Protein AF-A0A6L8UCY2-F1 (afdb_monomer_lite)

pLDDT: mean 78.36, std 11.85, range [37.88, 91.12]

Secondary structure (DSSP, 8-state):
--------TT--GGG-GGG---TTPPPP-TTSS-HHHHHTT-SEEEEEE--HHHHHHS-HHHHHHTT--SEEEEEEHHHHHHTTT-----

Structure (mmCIF, N/CA/C/O backbone):
data_AF-A0A6L8UCY2-F1
#
_entry.id   AF-A0A6L8UCY2-F1
#
loop_
_atom_site.group_PDB
_atom_site.id
_atom_site.type_symbol
_atom_site.label_atom_id
_atom_site.label_alt_id
_atom_site.label_comp_id
_atom_site.label_asym_id
_atom_site.label_entity_id
_atom_site.label_seq_id
_atom_site.pdbx_PDB_ins_code
_atom_site.Cartn_x
_atom_site.Cartn_y
_atom_site.Cartn_z
_atom_site.occupancy
_atom_site.B_iso_or_equiv
_atom_site.auth_seq_id
_atom_site.auth_comp_id
_atom_site.auth_asym_id
_atom_site.auth_atom_id
_atom_site.pdbx_PDB_model_num
ATOM 1 N N . MET A 1 1 ? -2.271 -24.359 -1.524 1.00 38.97 1 MET A N 1
ATOM 2 C CA . MET A 1 1 ? -1.998 -23.889 -0.151 1.00 38.97 1 MET A CA 1
ATOM 3 C C . MET A 1 1 ? -1.326 -22.534 -0.314 1.00 38.97 1 MET A C 1
ATOM 5 O O . MET A 1 1 ? -0.178 -22.504 -0.728 1.00 38.97 1 MET A O 1
ATOM 9 N N . TYR A 1 2 ? -2.085 -21.438 -0.224 1.00 37.88 2 TYR A N 1
ATOM 10 C CA . TYR A 1 2 ? -1.568 -20.100 -0.543 1.00 37.88 2 TYR A CA 1
ATOM 11 C C . TYR A 1 2 ? -0.739 -19.586 0.640 1.00 37.88 2 TYR A C 1
ATOM 13 O O . TYR A 1 2 ? -1.251 -19.619 1.761 1.00 37.88 2 TYR A O 1
ATOM 21 N N . PRO A 1 3 ? 0.529 -19.190 0.430 1.00 48.50 3 PRO A N 1
ATOM 22 C CA . PRO A 1 3 ? 1.389 -18.740 1.511 1.00 48.50 3 PRO A CA 1
ATOM 23 C C . PRO A 1 3 ? 0.884 -17.390 2.024 1.00 48.50 3 PRO A C 1
ATOM 25 O O . PRO A 1 3 ? 0.404 -16.567 1.249 1.00 48.50 3 PRO A O 1
ATOM 28 N N . ASP A 1 4 ? 0.964 -17.220 3.340 1.00 50.69 4 ASP A N 1
ATOM 29 C CA . ASP A 1 4 ? 0.626 -16.036 4.128 1.00 50.69 4 ASP A CA 1
ATOM 30 C C . ASP A 1 4 ? 0.525 -14.708 3.353 1.00 50.69 4 ASP A C 1
ATOM 32 O O . ASP A 1 4 ? 1.495 -13.982 3.157 1.00 50.69 4 ASP A O 1
ATOM 36 N N . THR A 1 5 ? -0.708 -14.351 2.991 1.00 54.97 5 THR A N 1
ATOM 37 C CA . THR A 1 5 ? -1.129 -13.001 2.584 1.00 54.97 5 THR A CA 1
ATOM 38 C C . THR A 1 5 ? -1.592 -12.171 3.787 1.00 54.97 5 THR A C 1
ATOM 40 O O . THR A 1 5 ? -2.499 -11.340 3.673 1.00 54.97 5 THR A O 1
ATOM 43 N N . THR A 1 6 ? -1.052 -12.449 4.975 1.00 67.44 6 THR A N 1
ATOM 44 C CA . THR A 1 6 ? -1.471 -11.825 6.228 1.00 67.44 6 THR A CA 1
ATOM 45 C C . THR A 1 6 ? -0.649 -10.567 6.484 1.00 67.44 6 THR A C 1
ATOM 47 O O . THR A 1 6 ? 0.578 -10.589 6.558 1.00 67.44 6 THR A O 1
ATOM 50 N N . LEU A 1 7 ? -1.349 -9.443 6.646 1.00 73.38 7 LEU A N 1
ATOM 51 C CA . LEU A 1 7 ? -0.790 -8.237 7.254 1.00 73.38 7 LEU A CA 1
ATOM 52 C C . LEU A 1 7 ? -0.026 -8.644 8.522 1.00 73.38 7 LEU A C 1
ATOM 54 O O . LEU A 1 7 ? -0.555 -9.425 9.322 1.00 73.38 7 LEU A O 1
ATOM 58 N N . ARG A 1 8 ? 1.213 -8.179 8.709 1.00 75.69 8 ARG A N 1
ATOM 59 C CA . ARG A 1 8 ? 2.031 -8.592 9.862 1.00 75.69 8 ARG A CA 1
ATOM 60 C C . ARG A 1 8 ? 1.573 -7.863 11.120 1.00 75.69 8 ARG A C 1
ATOM 62 O O . ARG A 1 8 ? 1.000 -6.776 11.057 1.00 75.69 8 ARG A O 1
ATOM 69 N N . ILE A 1 9 ? 1.823 -8.462 12.284 1.00 74.06 9 I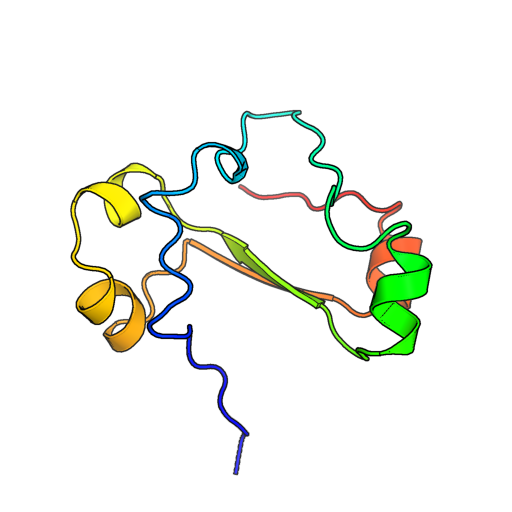LE A N 1
ATOM 70 C CA . ILE A 1 9 ? 1.454 -7.839 13.564 1.00 74.06 9 ILE A CA 1
ATOM 71 C C . ILE A 1 9 ? 2.216 -6.531 13.797 1.00 74.06 9 ILE A C 1
ATOM 73 O O . ILE A 1 9 ? 1.643 -5.584 14.326 1.00 74.06 9 ILE A O 1
ATOM 77 N N . ASP A 1 10 ? 3.453 -6.468 13.305 1.00 75.62 10 ASP A N 1
ATOM 78 C CA . ASP A 1 10 ? 4.372 -5.346 13.497 1.00 75.62 10 ASP A CA 1
ATOM 79 C C . ASP A 1 10 ? 4.189 -4.215 12.467 1.00 75.62 10 ASP A C 1
ATOM 81 O O . ASP A 1 10 ? 4.713 -3.121 12.657 1.00 75.62 10 ASP A O 1
ATOM 85 N N . ASP A 1 11 ? 3.410 -4.441 11.403 1.00 75.62 11 ASP A N 1
ATOM 86 C CA . ASP A 1 11 ? 3.241 -3.497 10.286 1.00 75.62 11 ASP A CA 1
ATOM 87 C C . ASP A 1 11 ? 2.090 -2.503 10.508 1.00 75.62 11 ASP A C 1
ATOM 89 O O . ASP A 1 11 ? 1.444 -2.082 9.553 1.00 75.62 11 ASP A O 1
ATOM 93 N N . ASN A 1 12 ? 1.797 -2.127 11.757 1.00 78.75 12 ASN A N 1
ATOM 94 C CA . ASN A 1 12 ? 0.727 -1.170 12.039 1.00 78.75 12 ASN A CA 1
ATOM 95 C C . ASN A 1 12 ? 1.086 0.228 11.484 1.00 78.75 12 ASN A C 1
ATOM 97 O O . ASN A 1 12 ? 2.003 0.871 12.010 1.00 78.75 12 ASN A O 1
ATOM 101 N N . PRO A 1 13 ? 0.356 0.748 10.478 1.00 75.44 13 PRO A N 1
ATOM 102 C CA . PRO A 1 13 ? 0.671 2.039 9.882 1.00 75.44 13 PRO A CA 1
ATOM 103 C C . PRO A 1 13 ? 0.206 3.227 10.741 1.00 75.44 13 PRO A C 1
ATOM 105 O O . PRO A 1 13 ? 0.631 4.350 10.481 1.00 75.44 13 PRO A O 1
ATOM 108 N N . SER A 1 14 ? -0.615 3.012 11.782 1.00 72.62 14 SER A N 1
ATOM 109 C CA . SER A 1 14 ? -1.247 4.088 12.566 1.00 72.62 14 SER A CA 1
ATOM 110 C C . SER A 1 14 ? -0.260 5.021 13.277 1.00 72.62 14 SER A C 1
ATOM 112 O O . SER A 1 14 ? -0.595 6.167 13.571 1.00 72.62 14 SER A O 1
ATOM 114 N N . SER A 1 15 ? 0.955 4.546 13.559 1.00 65.75 15 SER A N 1
ATOM 115 C CA . SER A 1 15 ? 2.010 5.302 14.246 1.00 65.75 15 SER A CA 1
ATOM 116 C C . SER A 1 15 ? 3.057 5.895 13.296 1.00 65.75 15 SER A C 1
ATOM 118 O O . SER A 1 15 ? 3.943 6.631 13.733 1.00 65.75 15 SER A O 1
ATOM 120 N N . LEU A 1 16 ? 2.977 5.596 11.997 1.00 68.31 16 LEU A N 1
ATOM 121 C CA . LEU A 1 16 ? 3.980 5.972 11.008 1.00 68.31 16 LEU A CA 1
ATOM 122 C C . LEU A 1 16 ? 3.479 7.144 10.165 1.00 68.31 16 LEU A C 1
ATOM 124 O O . LEU A 1 16 ? 3.001 6.960 9.050 1.00 68.31 16 LEU A O 1
ATOM 128 N N . SER A 1 17 ? 3.667 8.367 10.663 1.00 64.62 17 SER A N 1
ATOM 129 C CA . SER A 1 17 ? 3.288 9.600 9.951 1.00 64.62 17 SER A CA 1
ATOM 130 C C . SER A 1 17 ? 3.875 9.706 8.537 1.00 64.62 17 SER A C 1
ATOM 132 O O . SER A 1 17 ? 3.248 10.271 7.654 1.00 64.62 17 SER A O 1
ATOM 134 N N . ARG A 1 18 ? 5.039 9.092 8.292 1.00 67.31 18 ARG A N 1
ATOM 135 C CA . ARG A 1 18 ? 5.681 8.990 6.966 1.00 67.31 18 ARG A CA 1
ATOM 136 C C . ARG A 1 18 ? 4.920 8.144 5.930 1.00 67.31 18 ARG A C 1
ATOM 138 O O . ARG A 1 18 ? 5.385 8.044 4.802 1.00 67.31 18 ARG A O 1
ATOM 145 N N . LEU A 1 19 ? 3.873 7.427 6.341 1.00 71.19 19 LEU A N 1
ATOM 146 C CA . LEU A 1 19 ? 3.035 6.592 5.470 1.00 71.19 19 LEU A CA 1
ATOM 147 C C . LEU A 1 19 ? 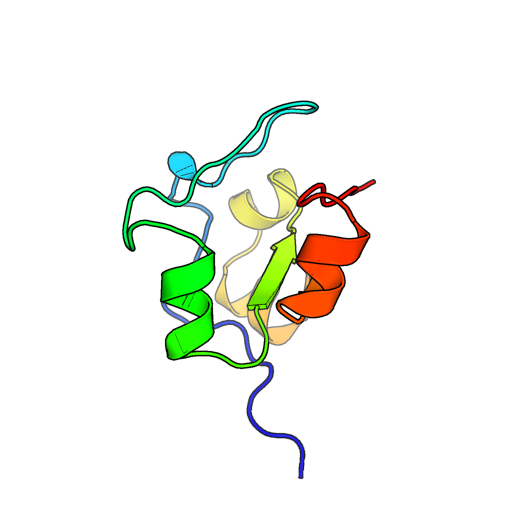1.686 7.250 5.154 1.00 71.19 19 LEU A C 1
ATOM 149 O O . LEU A 1 19 ? 0.892 6.664 4.421 1.00 71.19 19 LEU A O 1
ATOM 153 N N . LEU A 1 20 ? 1.419 8.441 5.700 1.00 74.50 20 LEU A N 1
ATOM 154 C CA . LEU A 1 20 ? 0.281 9.249 5.279 1.00 74.50 20 LEU A CA 1
ATOM 155 C C . LEU A 1 20 ? 0.534 9.730 3.853 1.00 74.50 20 LEU A C 1
ATOM 157 O O . LEU A 1 20 ? 1.593 10.276 3.558 1.00 74.50 20 LEU A O 1
ATOM 161 N N . LEU A 1 21 ? -0.440 9.487 2.985 1.00 74.88 21 LEU A N 1
ATOM 162 C CA . LEU A 1 21 ? -0.420 9.904 1.593 1.00 74.88 21 LEU A CA 1
ATOM 163 C C . LEU A 1 21 ? -1.425 11.032 1.418 1.00 74.88 21 LEU A C 1
ATOM 165 O O . LEU A 1 21 ? -2.613 10.845 1.676 1.00 74.88 21 LEU A O 1
ATOM 169 N N . SER A 1 22 ? -0.959 12.180 0.945 1.00 76.56 22 SER A N 1
ATOM 170 C CA . SER A 1 22 ? -1.842 13.240 0.465 1.00 76.56 22 SER A CA 1
ATOM 171 C C . SER A 1 22 ? -2.146 13.035 -1.027 1.00 76.56 22 SER A C 1
ATOM 173 O O . SER A 1 22 ? -1.322 12.476 -1.761 1.00 76.56 22 SER A O 1
ATOM 175 N N . PRO A 1 23 ? -3.303 13.492 -1.536 1.00 73.12 23 PRO A N 1
ATOM 176 C CA . PRO A 1 23 ? -3.587 13.442 -2.967 1.00 73.12 23 PRO A CA 1
ATOM 177 C C . PRO A 1 23 ? -2.503 14.164 -3.781 1.00 73.12 23 PRO A C 1
ATOM 179 O O . PRO A 1 23 ? -2.193 15.326 -3.523 1.00 73.12 23 PRO A O 1
ATOM 182 N N . GLY A 1 24 ? -1.923 13.474 -4.768 1.00 72.62 24 GLY A N 1
ATOM 183 C CA . GLY A 1 24 ? -0.842 14.006 -5.611 1.00 72.62 24 GLY A CA 1
ATOM 184 C C . GLY A 1 24 ? 0.558 13.955 -4.988 1.00 72.62 24 GLY A C 1
ATOM 185 O O . GLY A 1 24 ? 1.519 14.390 -5.621 1.00 72.62 24 GLY A O 1
ATOM 186 N N . GLU A 1 25 ? 0.700 13.415 -3.777 1.00 74.75 25 GLU A N 1
ATOM 187 C CA . GLU A 1 25 ? 1.997 13.253 -3.128 1.00 74.75 25 GLU A CA 1
ATOM 188 C C . GLU A 1 25 ? 2.796 12.099 -3.748 1.00 74.75 25 GLU A C 1
ATOM 190 O O . GLU A 1 25 ? 2.264 11.035 -4.065 1.00 74.75 25 GLU A O 1
ATOM 195 N N . THR A 1 26 ? 4.102 12.311 -3.920 1.00 71.88 26 THR A N 1
ATOM 196 C CA . THR A 1 26 ? 5.036 11.259 -4.332 1.00 71.88 26 THR A CA 1
ATOM 197 C C . THR A 1 26 ? 5.826 10.807 -3.118 1.00 71.88 26 THR A C 1
ATOM 199 O O . THR A 1 26 ? 6.581 11.586 -2.540 1.00 71.88 26 THR A O 1
ATOM 202 N N . VAL A 1 27 ? 5.692 9.533 -2.758 1.00 68.38 27 VAL A N 1
ATOM 203 C CA . VAL A 1 27 ? 6.477 8.933 -1.678 1.00 68.38 27 VAL A CA 1
ATOM 204 C C . VAL A 1 27 ? 7.641 8.167 -2.282 1.00 68.38 27 VAL A C 1
ATOM 206 O O . VAL A 1 27 ? 7.461 7.185 -3.001 1.00 68.38 27 VAL A O 1
ATOM 209 N N . SER A 1 28 ? 8.857 8.616 -1.984 1.00 66.19 28 SER A N 1
ATOM 210 C CA . SER A 1 28 ? 10.066 7.841 -2.244 1.00 66.19 28 SER A CA 1
ATOM 211 C C . SER A 1 28 ? 10.318 6.895 -1.073 1.00 66.19 28 SER A C 1
ATOM 213 O O . SER A 1 28 ? 10.010 7.219 0.072 1.00 66.19 28 SER A O 1
ATOM 215 N N . ASN A 1 29 ? 10.860 5.705 -1.335 1.00 60.72 29 ASN A N 1
ATOM 216 C CA . ASN A 1 29 ? 11.285 4.801 -0.270 1.00 60.72 29 ASN A CA 1
ATOM 217 C C . ASN A 1 29 ? 12.658 5.255 0.254 1.00 60.72 29 ASN A C 1
ATOM 219 O O . ASN A 1 29 ? 13.660 5.046 -0.426 1.00 60.72 29 ASN A O 1
ATOM 223 N N . PRO A 1 30 ? 12.766 5.827 1.467 1.00 54.03 30 PRO A N 1
ATOM 224 C CA . PRO A 1 30 ? 14.030 6.391 1.924 1.00 54.03 30 PRO A CA 1
ATOM 225 C C . PRO A 1 30 ? 14.972 5.332 2.518 1.00 54.03 30 PRO A C 1
ATOM 227 O O . PRO A 1 30 ? 16.075 5.668 2.939 1.00 54.03 30 PRO A O 1
ATOM 230 N N . ARG A 1 31 ? 14.548 4.059 2.626 1.00 55.09 31 ARG A N 1
ATOM 231 C CA . ARG A 1 31 ? 15.261 3.043 3.424 1.00 55.09 31 ARG A CA 1
ATOM 232 C C . ARG A 1 31 ? 16.083 2.029 2.629 1.00 55.09 31 ARG A C 1
ATOM 234 O O . ARG A 1 31 ? 16.870 1.326 3.256 1.00 55.09 31 ARG A O 1
ATOM 241 N N . ARG A 1 32 ? 15.908 1.898 1.308 1.00 56.88 32 ARG A N 1
ATOM 242 C CA . ARG A 1 32 ? 16.546 0.815 0.523 1.00 56.88 32 ARG A CA 1
ATOM 243 C C . ARG A 1 32 ? 17.186 1.244 -0.805 1.00 56.88 32 ARG A C 1
ATOM 245 O O . ARG A 1 32 ? 17.420 0.397 -1.654 1.00 56.88 32 ARG A O 1
ATOM 252 N N . GLY A 1 33 ? 17.521 2.522 -0.971 1.00 69.94 33 GLY A N 1
ATOM 253 C CA . GLY A 1 33 ? 18.106 3.003 -2.227 1.00 69.94 33 GLY A CA 1
ATOM 254 C C . GLY A 1 33 ? 17.055 3.097 -3.334 1.00 69.94 33 GLY A C 1
ATOM 255 O O . GLY A 1 33 ? 15.968 3.617 -3.090 1.00 69.94 33 GLY A O 1
ATOM 256 N N . SER A 1 34 ? 17.382 2.638 -4.543 1.00 76.06 34 SER A N 1
ATOM 257 C CA . SER A 1 34 ? 16.468 2.681 -5.687 1.00 76.06 34 SER A CA 1
ATOM 258 C C . SER A 1 34 ? 15.436 1.547 -5.634 1.00 76.06 34 SER A C 1
ATOM 260 O O . SER A 1 34 ? 15.665 0.509 -5.009 1.00 76.06 34 SER A O 1
ATOM 262 N N . TRP A 1 35 ? 14.278 1.737 -6.271 1.00 77.88 35 TRP A N 1
ATOM 263 C CA . TRP A 1 35 ? 13.251 0.693 -6.312 1.00 77.88 35 TRP A CA 1
ATOM 264 C C . TRP A 1 35 ? 13.725 -0.533 -7.095 1.00 77.88 35 TRP A C 1
ATOM 266 O O . TRP A 1 35 ? 13.399 -1.651 -6.717 1.00 77.88 35 TRP A O 1
ATOM 276 N N . GLU A 1 36 ? 14.562 -0.338 -8.110 1.00 80.50 36 GLU A N 1
ATOM 277 C CA . GLU A 1 36 ? 15.242 -1.398 -8.853 1.00 80.50 36 GLU A CA 1
ATOM 278 C C . GLU A 1 36 ? 16.009 -2.333 -7.905 1.00 80.50 36 GLU A C 1
ATOM 280 O O . GLU A 1 36 ? 15.823 -3.545 -7.957 1.00 80.50 36 GLU A O 1
ATOM 285 N N . GLY A 1 37 ? 16.784 -1.778 -6.963 1.00 81.06 37 GLY A N 1
ATOM 286 C CA . GLY A 1 37 ? 17.531 -2.568 -5.976 1.00 81.06 37 GLY A CA 1
ATOM 287 C C . GLY A 1 37 ? 16.636 -3.319 -4.982 1.00 81.06 37 GLY A C 1
ATOM 288 O O . GLY A 1 37 ? 17.017 -4.356 -4.438 1.00 81.06 37 GLY A O 1
ATOM 289 N N . VAL A 1 38 ? 15.412 -2.835 -4.747 1.00 81.94 38 VAL A N 1
ATOM 290 C CA . VAL A 1 38 ? 14.425 -3.570 -3.943 1.00 81.94 38 VAL A CA 1
ATOM 291 C C . VAL A 1 38 ? 13.996 -4.843 -4.675 1.00 81.94 38 VAL A C 1
ATOM 293 O O . VAL A 1 38 ? 13.980 -5.910 -4.059 1.00 81.94 38 VAL A O 1
ATOM 296 N N . PHE A 1 39 ? 13.721 -4.747 -5.978 1.00 84.62 39 PHE A N 1
ATOM 297 C CA . PHE A 1 39 ? 13.308 -5.876 -6.821 1.00 84.62 39 PHE A CA 1
ATOM 298 C C . PHE A 1 39 ? 14.423 -6.887 -7.122 1.00 84.62 39 PHE A C 1
ATOM 300 O O . PHE A 1 39 ? 14.136 -7.987 -7.577 1.00 84.62 39 PHE A O 1
ATOM 307 N N . GLU A 1 40 ? 15.681 -6.600 -6.782 1.00 84.25 40 GLU A N 1
ATOM 308 C CA . GLU A 1 40 ? 16.729 -7.634 -6.781 1.00 84.25 40 GLU A CA 1
ATOM 309 C C . GLU A 1 40 ? 16.460 -8.740 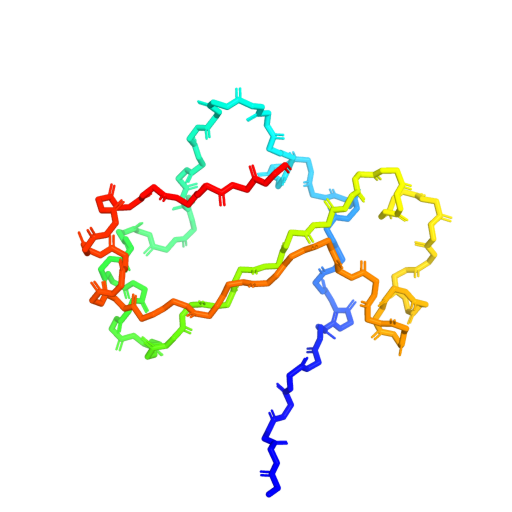-5.746 1.00 84.25 40 GLU A C 1
ATOM 311 O O . GLU A 1 40 ? 16.937 -9.864 -5.891 1.00 84.25 40 GLU A O 1
ATOM 316 N N . ASN A 1 41 ? 15.708 -8.425 -4.685 1.00 82.56 41 ASN A N 1
ATOM 317 C CA . ASN A 1 41 ? 15.460 -9.328 -3.560 1.00 82.56 41 ASN A CA 1
ATOM 318 C C . ASN A 1 41 ? 13.984 -9.732 -3.412 1.00 82.56 41 ASN A C 1
ATOM 320 O O . ASN A 1 41 ? 13.669 -10.568 -2.562 1.00 82.56 41 ASN A O 1
ATOM 324 N N . ILE A 1 42 ? 13.078 -9.130 -4.188 1.00 83.44 42 ILE A N 1
ATOM 325 C CA . ILE A 1 42 ? 11.645 -9.444 -4.181 1.00 83.44 42 ILE A CA 1
ATOM 326 C C . ILE A 1 42 ? 11.128 -9.541 -5.614 1.00 83.44 42 ILE A C 1
ATOM 328 O O . ILE A 1 42 ? 11.492 -8.737 -6.460 1.00 83.44 42 ILE A O 1
ATOM 332 N N . ASP A 1 43 ? 10.228 -10.485 -5.863 1.00 84.69 43 ASP A N 1
ATOM 333 C CA . ASP A 1 43 ? 9.581 -10.639 -7.173 1.00 84.69 43 ASP A CA 1
ATOM 334 C C . ASP A 1 43 ? 8.327 -9.754 -7.301 1.00 84.69 43 ASP A C 1
ATOM 336 O O . ASP A 1 43 ? 8.030 -9.182 -8.348 1.00 84.69 43 ASP A O 1
ATOM 340 N N . THR A 1 44 ? 7.595 -9.588 -6.196 1.00 87.06 44 THR A N 1
ATOM 341 C CA . THR A 1 44 ? 6.336 -8.837 -6.145 1.00 87.06 44 THR A CA 1
ATOM 342 C C . THR A 1 44 ? 6.338 -7.857 -4.976 1.00 87.06 44 THR A C 1
ATOM 344 O O . THR A 1 44 ? 6.586 -8.235 -3.828 1.00 87.06 44 THR A O 1
ATOM 347 N N . LEU A 1 45 ? 6.007 -6.597 -5.256 1.00 85.94 45 LEU A N 1
ATOM 348 C CA . LEU A 1 45 ? 5.740 -5.563 -4.265 1.00 85.94 45 LEU A CA 1
ATOM 349 C C . LEU A 1 45 ? 4.252 -5.563 -3.908 1.00 85.94 45 LEU A C 1
ATOM 351 O O . LEU A 1 45 ? 3.402 -5.318 -4.760 1.00 85.94 45 LEU A O 1
ATOM 355 N N . MET A 1 46 ? 3.944 -5.785 -2.632 1.00 85.94 46 MET A N 1
ATOM 356 C CA . MET A 1 46 ? 2.579 -5.709 -2.112 1.00 85.94 46 MET A CA 1
ATOM 357 C C . MET A 1 46 ? 2.355 -4.346 -1.450 1.00 85.94 46 MET A C 1
ATOM 359 O O . MET A 1 46 ? 2.996 -4.021 -0.449 1.00 85.94 46 MET A O 1
ATOM 363 N N . ILE A 1 47 ? 1.446 -3.546 -2.001 1.00 85.00 47 ILE A N 1
ATOM 364 C CA . ILE A 1 47 ? 1.044 -2.242 -1.470 1.00 85.00 47 ILE A CA 1
ATOM 365 C C . ILE A 1 47 ? -0.345 -2.387 -0.861 1.00 85.00 47 ILE A C 1
ATOM 367 O O . ILE A 1 47 ? -1.293 -2.770 -1.545 1.00 85.00 47 ILE A O 1
ATOM 371 N N . PHE A 1 48 ? -0.472 -2.035 0.414 1.00 85.75 48 PHE A N 1
ATOM 372 C CA . PHE A 1 48 ? -1.738 -2.038 1.137 1.00 85.75 48 PHE A CA 1
ATOM 373 C C . PHE A 1 48 ? -2.139 -0.599 1.443 1.00 85.75 48 PHE A C 1
ATOM 375 O O . PHE A 1 48 ? -1.416 0.121 2.130 1.00 85.75 48 PHE A O 1
ATOM 382 N N . ILE A 1 49 ? -3.288 -0.188 0.919 1.00 87.00 49 ILE A N 1
ATOM 383 C CA . ILE A 1 49 ? -3.881 1.123 1.156 1.00 87.00 49 ILE A CA 1
ATOM 384 C C . ILE A 1 49 ? -5.005 0.945 2.161 1.00 87.00 49 ILE A C 1
ATOM 386 O O . ILE A 1 49 ? -5.857 0.063 2.019 1.00 87.00 49 ILE A O 1
ATOM 390 N N . PHE A 1 50 ? -5.006 1.807 3.166 1.00 86.62 50 PHE A N 1
ATOM 391 C CA . PHE A 1 50 ? -5.995 1.815 4.225 1.00 86.62 50 PHE A CA 1
ATOM 392 C C . PHE A 1 50 ? -6.631 3.191 4.332 1.00 86.62 50 PHE A C 1
ATOM 394 O O . PHE A 1 50 ? -5.988 4.202 4.060 1.00 86.62 50 PHE A O 1
ATOM 401 N N . ASP A 1 51 ? -7.881 3.210 4.779 1.00 87.25 51 ASP A N 1
ATOM 402 C CA . ASP A 1 51 ? -8.534 4.440 5.194 1.00 87.25 51 ASP A CA 1
ATOM 403 C C . ASP A 1 51 ? -7.933 4.941 6.521 1.00 87.25 51 ASP A C 1
ATOM 405 O O . ASP A 1 51 ? -7.767 4.177 7.480 1.00 87.25 51 ASP A O 1
ATOM 409 N N . GLU A 1 52 ? -7.600 6.232 6.574 1.00 86.25 52 GLU A N 1
ATOM 410 C CA . GLU A 1 52 ? -6.944 6.845 7.732 1.00 86.25 52 GLU A CA 1
ATOM 411 C C . GLU A 1 52 ? -7.822 6.748 8.987 1.00 86.25 52 GLU A C 1
ATOM 413 O O . GLU A 1 52 ? -7.333 6.400 10.067 1.00 86.25 52 GLU A O 1
ATOM 418 N N . ALA A 1 53 ? -9.123 7.028 8.854 1.00 87.00 53 ALA A N 1
ATOM 419 C CA . ALA A 1 53 ? -10.051 6.988 9.978 1.00 87.00 53 ALA A CA 1
ATOM 420 C C . ALA A 1 53 ? -10.173 5.563 10.530 1.00 87.00 53 ALA A C 1
ATOM 422 O O . ALA A 1 53 ? -10.129 5.362 11.745 1.00 87.00 53 ALA A O 1
ATOM 423 N N . THR A 1 54 ? -10.232 4.565 9.651 1.00 87.69 54 THR A N 1
ATOM 424 C CA . THR A 1 54 ? -10.283 3.144 10.008 1.00 87.69 54 THR A CA 1
ATOM 425 C C . THR A 1 54 ? -9.033 2.720 10.775 1.00 87.69 54 THR A C 1
ATOM 427 O O . THR A 1 54 ? -9.148 2.152 11.858 1.00 87.69 54 THR A O 1
ATOM 430 N N . VAL A 1 55 ? -7.836 3.056 10.284 1.00 87.19 55 VAL A N 1
ATOM 431 C CA . VAL A 1 55 ? -6.561 2.714 10.946 1.00 87.19 55 VAL A CA 1
ATOM 432 C C . VAL A 1 55 ? -6.400 3.393 12.307 1.00 87.19 55 VAL A C 1
ATOM 434 O O . VAL A 1 55 ? -5.787 2.826 13.211 1.00 87.19 55 VAL A O 1
ATOM 437 N N . LYS A 1 56 ? -6.944 4.603 12.476 1.00 85.88 56 LYS A N 1
ATOM 438 C CA . LYS A 1 56 ? -6.882 5.336 13.750 1.00 85.88 56 LYS A CA 1
ATOM 439 C C . LYS A 1 56 ? -7.914 4.873 14.776 1.00 85.88 56 LYS A C 1
ATOM 441 O O . LYS A 1 56 ? -7.665 5.008 15.971 1.00 85.88 56 LYS A O 1
ATOM 446 N N . THR A 1 57 ? -9.069 4.377 14.336 1.00 88.75 57 THR A N 1
ATOM 447 C CA . THR A 1 57 ? -10.201 4.051 15.224 1.00 88.75 57 THR A CA 1
ATOM 448 C C . THR A 1 57 ? -10.318 2.566 15.540 1.00 88.75 57 THR A C 1
ATOM 450 O O . THR A 1 57 ? -10.778 2.207 16.624 1.00 88.75 57 THR A O 1
ATOM 453 N N . VAL A 1 58 ? -9.892 1.695 14.626 1.00 89.25 58 VAL A N 1
ATOM 454 C CA . VAL A 1 58 ? -10.019 0.245 14.765 1.00 89.25 58 VAL A CA 1
ATOM 455 C C . VAL A 1 58 ? -8.679 -0.354 15.209 1.00 89.25 58 VAL A C 1
ATOM 457 O O . VAL A 1 58 ? -7.641 -0.041 14.624 1.00 89.25 58 VAL A O 1
ATOM 460 N N . PRO A 1 59 ? -8.655 -1.252 16.213 1.00 89.25 59 PRO A N 1
ATOM 461 C CA . PRO A 1 59 ? -7.431 -1.940 16.607 1.00 89.25 59 PRO A CA 1
ATOM 462 C C . PRO A 1 59 ? -6.796 -2.703 15.438 1.00 89.25 59 PRO A C 1
ATOM 464 O O . PRO A 1 59 ? -7.489 -3.419 14.711 1.00 89.25 59 PRO A O 1
ATOM 467 N N . TRP A 1 60 ? -5.466 -2.633 15.307 1.00 86.50 60 TRP A N 1
ATOM 468 C CA . TRP A 1 60 ? -4.733 -3.281 14.210 1.00 86.50 60 TRP A CA 1
ATOM 469 C C . TRP A 1 60 ? -5.032 -4.781 14.090 1.00 86.50 60 TRP A C 1
ATOM 471 O O . TRP A 1 60 ? -5.240 -5.287 12.995 1.00 86.50 60 TRP A O 1
ATOM 481 N N . ASP A 1 61 ? -5.157 -5.494 15.212 1.00 86.12 61 ASP A N 1
ATOM 482 C CA . ASP A 1 61 ? -5.533 -6.914 15.217 1.00 86.12 61 ASP A CA 1
ATOM 483 C C . ASP A 1 61 ? -6.897 -7.172 14.548 1.00 86.12 61 ASP A C 1
ATOM 485 O O . ASP A 1 61 ? -7.051 -8.132 13.796 1.00 86.12 61 ASP A O 1
ATOM 489 N N . THR A 1 62 ? -7.866 -6.273 14.745 1.00 86.62 62 THR A N 1
ATOM 490 C CA . THR A 1 62 ? -9.187 -6.348 14.101 1.00 86.62 62 THR 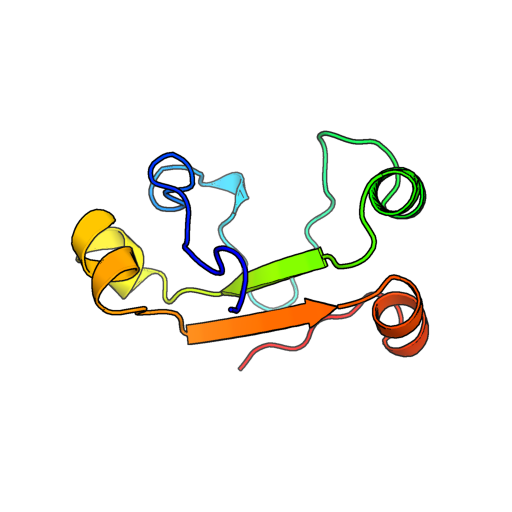A CA 1
ATOM 491 C C . THR A 1 62 ? -9.093 -6.037 12.609 1.00 86.62 62 THR A C 1
ATOM 493 O O . THR A 1 62 ? -9.667 -6.768 11.806 1.00 86.62 62 THR A O 1
ATOM 496 N N . ILE A 1 63 ? -8.316 -5.020 12.223 1.00 86.75 63 ILE A N 1
ATOM 497 C CA . ILE A 1 63 ? -8.065 -4.683 10.811 1.00 86.75 63 ILE A CA 1
ATOM 498 C C . ILE A 1 63 ? -7.449 -5.876 10.075 1.00 86.75 63 ILE A C 1
ATOM 500 O O . ILE A 1 63 ? -7.890 -6.221 8.981 1.00 86.75 63 ILE A O 1
ATOM 504 N N . ARG A 1 64 ? -6.470 -6.547 10.694 1.00 86.25 64 ARG A N 1
ATOM 505 C CA . ARG A 1 64 ? -5.811 -7.736 10.139 1.00 86.25 64 ARG A CA 1
ATOM 506 C C . ARG A 1 64 ? -6.757 -8.925 10.021 1.00 86.25 64 ARG A C 1
ATOM 508 O O . ARG A 1 64 ? -6.803 -9.553 8.967 1.00 86.25 64 ARG A O 1
ATOM 515 N N . LYS A 1 65 ? -7.502 -9.232 11.089 1.00 84.19 65 LYS A N 1
ATOM 516 C CA . LYS A 1 65 ? -8.435 -10.371 11.140 1.00 84.19 65 LYS A CA 1
ATOM 517 C C . LYS A 1 65 ? -9.583 -10.225 10.151 1.00 84.19 65 LYS A C 1
ATOM 519 O O . LYS A 1 65 ? -9.944 -11.196 9.498 1.00 84.19 65 LYS A O 1
ATOM 524 N N . ASN A 1 66 ? -10.121 -9.015 10.032 1.00 85.62 66 ASN A N 1
ATOM 525 C CA . ASN A 1 66 ? -11.263 -8.724 9.169 1.00 85.62 66 ASN A CA 1
ATOM 526 C C . ASN A 1 66 ? -10.848 -8.211 7.785 1.00 85.62 66 ASN A C 1
ATOM 528 O O . ASN A 1 66 ? -11.712 -7.862 6.987 1.00 85.62 66 ASN A O 1
ATOM 532 N N . TYR A 1 67 ? -9.542 -8.151 7.507 1.00 82.56 67 TYR A N 1
ATOM 533 C CA . TYR A 1 67 ? -8.974 -7.701 6.239 1.00 82.56 67 TYR A CA 1
ATOM 534 C C . TYR A 1 67 ? -9.528 -6.340 5.776 1.00 82.56 67 TYR A C 1
ATOM 536 O O . TYR A 1 67 ? -9.921 -6.171 4.623 1.00 82.56 67 TYR A O 1
ATOM 544 N N . MET A 1 68 ? -9.569 -5.360 6.689 1.00 85.88 68 MET A N 1
ATOM 545 C CA . MET A 1 68 ? -10.146 -4.022 6.464 1.00 85.88 68 MET A CA 1
ATOM 546 C C . MET A 1 68 ? -9.202 -3.118 5.653 1.00 85.88 68 MET A C 1
ATOM 548 O O . MET A 1 68 ? -8.808 -2.040 6.093 1.00 85.88 68 MET A O 1
ATOM 552 N N . ILE A 1 69 ? -8.796 -3.597 4.479 1.00 87.06 69 ILE A N 1
ATOM 553 C CA . ILE A 1 69 ? -8.002 -2.853 3.502 1.00 87.06 69 ILE A CA 1
ATOM 554 C C . ILE A 1 69 ? -8.935 -2.062 2.585 1.00 87.06 69 ILE A C 1
ATOM 556 O O . ILE A 1 69 ? -9.978 -2.560 2.165 1.00 87.06 69 ILE A O 1
ATOM 560 N N . LEU A 1 70 ? -8.544 -0.839 2.232 1.00 87.69 70 LEU A N 1
ATOM 561 C CA . LEU A 1 70 ? -9.252 -0.078 1.204 1.00 87.69 70 LEU A CA 1
ATOM 562 C C . LEU A 1 70 ? -8.905 -0.634 -0.179 1.00 87.69 70 LEU A C 1
ATOM 564 O O . LEU A 1 70 ? -9.776 -0.852 -1.020 1.00 87.69 70 LEU A O 1
ATOM 568 N N . LYS A 1 71 ? -7.612 -0.880 -0.410 1.00 86.75 71 LYS A N 1
ATOM 569 C CA . LYS A 1 71 ? -7.125 -1.470 -1.652 1.00 86.75 71 LYS A CA 1
ATOM 570 C C . LYS A 1 71 ? -5.799 -2.181 -1.452 1.00 86.75 71 LYS A C 1
ATOM 572 O O . LYS A 1 71 ? -5.008 -1.814 -0.587 1.00 86.75 71 LYS A O 1
ATOM 577 N N . ARG A 1 72 ? -5.549 -3.184 -2.285 1.00 89.31 72 ARG A N 1
ATOM 578 C CA . ARG A 1 72 ? -4.274 -3.888 -2.360 1.00 89.31 72 ARG A CA 1
ATOM 579 C C . ARG A 1 72 ? -3.807 -3.932 -3.804 1.00 89.31 72 ARG A C 1
ATOM 581 O O . ARG A 1 72 ? -4.609 -4.203 -4.697 1.00 89.31 72 ARG A O 1
ATOM 588 N N . TYR A 1 73 ? -2.521 -3.689 -3.997 1.00 88.25 73 TYR A N 1
ATOM 589 C CA . TYR A 1 73 ? -1.842 -3.882 -5.266 1.00 88.25 73 TYR A CA 1
ATOM 590 C C . TYR A 1 73 ? -0.708 -4.870 -5.064 1.00 88.25 73 TYR A C 1
ATOM 592 O O . TYR A 1 73 ? 0.125 -4.670 -4.187 1.00 88.25 73 TYR A O 1
ATOM 600 N N . ASP A 1 74 ? -0.681 -5.904 -5.890 1.00 89.94 74 ASP A N 1
ATOM 601 C CA . ASP A 1 74 ? 0.447 -6.816 -5.997 1.00 89.94 74 ASP A CA 1
ATOM 602 C C . ASP A 1 74 ? 1.095 -6.512 -7.348 1.00 89.94 74 ASP A C 1
ATOM 604 O O . ASP A 1 74 ? 0.515 -6.811 -8.390 1.00 89.94 74 ASP A O 1
ATOM 608 N N . LEU A 1 75 ? 2.224 -5.805 -7.327 1.00 89.06 75 LEU A N 1
ATOM 609 C CA . LEU A 1 75 ? 2.871 -5.267 -8.522 1.00 89.06 75 LEU A CA 1
ATOM 610 C C . LEU A 1 75 ? 4.243 -5.900 -8.695 1.00 89.06 75 LEU A C 1
ATOM 612 O O . LEU A 1 75 ? 5.082 -5.841 -7.792 1.00 89.06 75 LEU A O 1
ATOM 616 N N . SER A 1 76 ? 4.484 -6.474 -9.867 1.00 90.31 76 SER A N 1
ATOM 617 C CA . SER A 1 76 ? 5.835 -6.841 -10.278 1.00 90.31 76 SER A CA 1
ATOM 618 C C . SER A 1 76 ? 6.629 -5.598 -10.692 1.00 90.31 76 SER A C 1
ATOM 620 O O . SER A 1 76 ? 6.074 -4.514 -10.910 1.00 90.31 76 SER A O 1
ATOM 622 N N . TYR A 1 77 ? 7.941 -5.761 -10.851 1.00 88.19 77 TYR A N 1
ATOM 623 C CA . TYR A 1 77 ? 8.784 -4.714 -11.424 1.00 88.19 77 TYR A CA 1
ATOM 624 C C . TYR A 1 77 ? 8.281 -4.274 -12.808 1.00 88.19 77 TYR A C 1
ATOM 626 O O 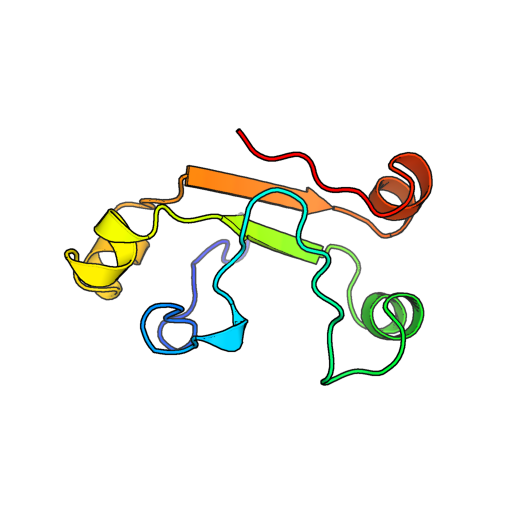. TYR A 1 77 ? 8.194 -3.081 -13.095 1.00 88.19 77 TYR A O 1
ATOM 634 N N . GLU A 1 78 ? 7.888 -5.228 -13.657 1.00 89.81 78 GLU A N 1
ATOM 635 C CA . GLU A 1 78 ? 7.372 -4.920 -14.992 1.00 89.81 78 GLU A CA 1
ATOM 636 C C . GLU A 1 78 ? 6.077 -4.108 -14.951 1.00 89.81 78 GLU A C 1
ATOM 638 O O . GLU A 1 78 ? 5.884 -3.229 -15.791 1.00 89.81 78 GLU A O 1
ATOM 643 N N . ASP A 1 79 ? 5.192 -4.388 -13.992 1.00 90.69 79 ASP A N 1
ATOM 644 C CA . ASP A 1 79 ? 3.942 -3.642 -13.839 1.00 90.69 79 ASP A CA 1
ATOM 645 C C . ASP A 1 79 ? 4.226 -2.190 -13.463 1.00 90.69 79 ASP A C 1
ATOM 647 O O . ASP A 1 79 ? 3.663 -1.277 -14.070 1.00 90.69 79 ASP A O 1
ATOM 651 N N . LEU A 1 80 ? 5.165 -1.974 -12.534 1.00 87.81 80 LEU A N 1
ATOM 652 C CA . LEU A 1 80 ? 5.605 -0.637 -12.136 1.00 87.81 80 LEU A CA 1
ATOM 653 C C . LEU A 1 80 ? 6.219 0.137 -13.303 1.00 87.81 80 LEU A C 1
ATOM 655 O O . LEU A 1 80 ? 5.922 1.319 -13.470 1.00 87.81 80 LEU A O 1
ATOM 659 N N . VAL A 1 81 ? 7.018 -0.522 -14.144 1.00 88.56 81 VAL A N 1
ATOM 660 C CA . VAL A 1 81 ? 7.577 0.099 -15.353 1.00 88.56 81 VAL A CA 1
ATOM 661 C C . VAL A 1 81 ? 6.467 0.465 -16.346 1.00 88.56 81 VAL A C 1
ATOM 663 O O . VAL A 1 81 ? 6.457 1.585 -16.856 1.00 88.56 81 VAL A O 1
ATOM 666 N N . LYS A 1 82 ? 5.500 -0.430 -16.592 1.00 91.12 82 LYS A N 1
ATOM 667 C CA . LYS A 1 82 ? 4.375 -0.191 -17.521 1.00 91.12 82 LYS A CA 1
ATOM 668 C C . LYS A 1 82 ? 3.466 0.957 -17.079 1.00 91.12 82 LYS A C 1
ATOM 670 O O . LYS A 1 82 ? 2.903 1.639 -17.929 1.00 91.12 82 LYS A O 1
ATOM 675 N N . MET A 1 83 ? 3.320 1.173 -15.773 1.00 89.44 83 MET A N 1
ATOM 676 C CA . MET A 1 83 ? 2.516 2.262 -15.203 1.00 89.44 83 MET A CA 1
ATOM 677 C C . MET A 1 83 ? 3.329 3.525 -14.885 1.00 89.44 83 MET A C 1
ATOM 679 O O . MET A 1 83 ? 2.854 4.383 -14.142 1.00 89.44 83 MET A O 1
ATOM 683 N N . GLU A 1 84 ? 4.559 3.632 -15.401 1.00 88.19 84 GLU A N 1
ATOM 684 C CA . GLU A 1 84 ? 5.458 4.772 -15.174 1.00 88.19 84 GLU A CA 1
ATOM 685 C C . GLU A 1 84 ? 5.648 5.097 -13.682 1.00 88.19 84 GLU A C 1
ATOM 687 O O . GLU A 1 84 ? 5.733 6.260 -13.286 1.00 88.19 84 GLU A O 1
ATOM 692 N N . TRP A 1 85 ? 5.681 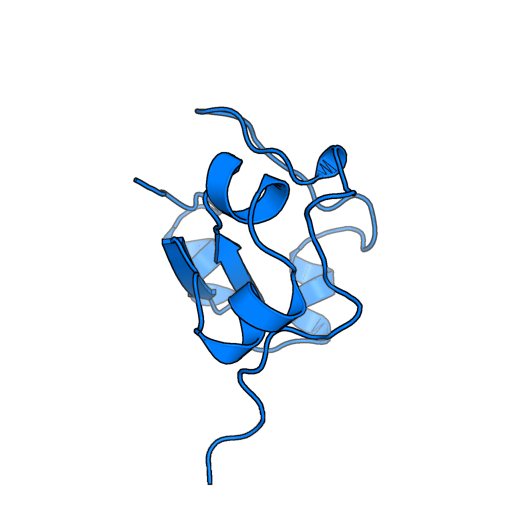4.062 -12.837 1.00 83.69 85 TRP A N 1
ATOM 693 C CA . TRP A 1 85 ? 5.807 4.160 -11.381 1.00 83.69 85 TRP A CA 1
ATOM 694 C C . TRP A 1 85 ? 4.669 4.931 -10.684 1.00 83.69 85 TRP A C 1
ATOM 696 O O . TRP A 1 85 ? 4.827 5.382 -9.548 1.00 83.69 85 TRP A O 1
ATOM 706 N N . ARG A 1 86 ? 3.500 5.078 -11.328 1.00 84.00 86 ARG A N 1
ATOM 707 C CA . ARG A 1 86 ? 2.341 5.810 -10.789 1.00 84.00 86 ARG A CA 1
ATOM 708 C C . ARG A 1 86 ? 1.210 4.880 -10.377 1.00 84.00 86 ARG A C 1
ATOM 710 O O . ARG A 1 86 ? 0.465 4.377 -11.214 1.00 84.00 86 ARG A O 1
ATOM 717 N N . VAL A 1 87 ? 1.024 4.714 -9.069 1.00 82.00 87 VAL A N 1
ATOM 718 C CA . VAL A 1 87 ? -0.101 3.955 -8.504 1.00 82.00 87 VAL A CA 1
ATOM 719 C C . VAL A 1 87 ? -1.286 4.886 -8.271 1.00 82.00 87 VAL A C 1
ATOM 721 O O . VAL A 1 87 ? -1.236 5.773 -7.423 1.00 82.00 87 VAL A O 1
ATOM 724 N N . VAL A 1 88 ? -2.368 4.669 -9.019 1.00 79.19 88 VAL A N 1
ATOM 725 C CA . VAL A 1 88 ? -3.626 5.405 -8.843 1.00 79.19 88 VAL A CA 1
ATOM 726 C C . VAL A 1 88 ? -4.476 4.692 -7.799 1.00 79.19 88 VAL A C 1
ATOM 728 O O . VAL A 1 88 ? -4.744 3.495 -7.924 1.00 79.19 88 VAL A O 1
ATOM 731 N N . TYR A 1 89 ? -4.924 5.414 -6.778 1.00 73.12 89 TYR A N 1
ATOM 732 C CA . TYR A 1 89 ? -5.872 4.924 -5.781 1.00 73.12 89 TYR A CA 1
ATOM 733 C C . TYR A 1 89 ? -7.116 5.829 -5.751 1.00 73.12 89 TYR A C 1
ATOM 735 O O . TYR A 1 89 ? -6.990 7.012 -6.072 1.00 73.12 89 TYR A O 1
ATOM 743 N N . PRO A 1 90 ? -8.308 5.261 -5.488 1.00 62.94 90 PRO A N 1
ATOM 744 C CA . PRO A 1 90 ? -9.556 6.018 -5.397 1.00 62.94 90 PRO A CA 1
ATOM 745 C C . PRO A 1 90 ? -9.629 6.888 -4.140 1.00 62.94 90 PRO A C 1
ATOM 747 O O . PRO A 1 90 ? -9.021 6.494 -3.118 1.00 62.94 90 PRO A O 1
#

Radius of gyration: 14.06 Å; chains: 1; bounding box: 29×38×34 Å

Sequence (90 aa):
MYPDTTLRIDDNPSSLSRLLLSPGETVSNPRRGSWEGVFENIDTLMIFIFDEATVKTVPWDTIRKNYMILKRYDLSYEDLVKMEWRVVYP

Foldseek 3Di:
DDPDPFDDPPNQCLPPPLPDDDVPDDRDDPPQPDVVRVLVPPQWDKDFAADNVCSNPPDPVCCRVVVRTPDIDTDGPVRCVVVVVDDDDD